Protein AF-A0A8J7TXD2-F1 (afdb_monomer_lite)

pLDDT: mean 81.28, std 15.08, range [42.72, 96.25]

Secondary structure (DSSP, 8-state):
-------HHHHHHHHT-SS-EEEE-TTS-EEEEE------SS----SSS--HHHHHHHHH-TT-----HHHHHHHHHHHHH--

Radius of gyration: 23.5 Å; chains: 1; bounding box: 52×36×55 Å

Structure (mmCIF, N/CA/C/O backbone):
data_AF-A0A8J7TXD2-F1
#
_entry.id   AF-A0A8J7TXD2-F1
#
loop_
_atom_site.group_PDB
_atom_site.id
_atom_site.type_symbol
_atom_site.label_atom_id
_atom_site.label_alt_id
_atom_site.label_comp_id
_atom_site.label_asym_id
_atom_site.label_entity_id
_atom_site.label_seq_id
_atom_site.pdbx_PDB_ins_code
_atom_site.Cartn_x
_atom_site.Cartn_y
_atom_site.Cartn_z
_atom_site.occupancy
_atom_site.B_iso_or_equiv
_atom_site.auth_seq_id
_atom_site.auth_comp_id
_atom_site.auth_asym_id
_atom_site.auth_atom_id
_atom_site.pdbx_PDB_model_num
ATOM 1 N N . MET A 1 1 ? -17.938 4.207 -4.878 1.00 64.94 1 MET A N 1
ATOM 2 C CA . MET A 1 1 ? -18.503 5.130 -3.867 1.00 64.94 1 MET A CA 1
ATOM 3 C C . MET A 1 1 ? -17.468 5.301 -2.772 1.00 64.94 1 MET A C 1
ATOM 5 O O . MET A 1 1 ? -16.814 4.319 -2.449 1.00 64.94 1 MET A O 1
ATOM 9 N N . SER A 1 2 ? -17.292 6.507 -2.242 1.00 83.50 2 SER A N 1
ATOM 10 C CA . SER A 1 2 ? -16.397 6.783 -1.113 1.00 83.50 2 SER A CA 1
ATOM 11 C C . SER A 1 2 ? -17.201 7.309 0.075 1.00 83.50 2 SER A C 1
ATOM 13 O O . SER A 1 2 ? -18.262 7.908 -0.098 1.00 83.50 2 SER A O 1
ATOM 15 N N . PHE A 1 3 ? -16.698 7.064 1.281 1.00 86.69 3 PHE A N 1
ATOM 16 C CA . PHE A 1 3 ? -17.233 7.595 2.531 1.00 86.69 3 PHE A CA 1
ATOM 17 C C . PHE A 1 3 ? -16.105 8.313 3.276 1.00 86.69 3 PHE A C 1
ATOM 19 O O . PHE A 1 3 ? -14.969 7.841 3.275 1.00 86.69 3 PHE A O 1
ATOM 26 N N . THR A 1 4 ? -16.406 9.454 3.897 1.00 91.12 4 THR A N 1
ATOM 27 C CA . THR A 1 4 ? -15.415 10.267 4.615 1.00 91.12 4 THR A CA 1
ATOM 28 C C . THR A 1 4 ? -15.624 10.146 6.116 1.00 91.12 4 THR A C 1
ATOM 30 O O . THR A 1 4 ? -16.691 10.485 6.630 1.00 91.12 4 THR A O 1
ATOM 33 N N . ILE A 1 5 ? -14.580 9.716 6.823 1.00 89.81 5 ILE A N 1
ATOM 34 C CA . ILE A 1 5 ? -14.544 9.697 8.286 1.00 89.81 5 ILE A CA 1
ATOM 35 C C . ILE A 1 5 ? -14.383 11.139 8.778 1.00 89.81 5 ILE A C 1
ATOM 37 O O . ILE A 1 5 ? -13.491 11.850 8.327 1.00 89.81 5 ILE A O 1
ATOM 41 N N . ARG A 1 6 ? -15.270 11.581 9.676 1.00 93.56 6 ARG A N 1
ATOM 42 C CA . ARG A 1 6 ? -15.252 12.938 10.262 1.00 93.56 6 ARG A CA 1
ATOM 43 C C . ARG A 1 6 ? -14.820 12.966 11.724 1.00 93.56 6 ARG A C 1
ATOM 45 O O . ARG A 1 6 ? -14.618 14.041 12.275 1.00 93.56 6 ARG A O 1
ATOM 52 N N . ASP A 1 7 ? -14.730 11.801 12.350 1.00 93.56 7 ASP A N 1
ATOM 53 C CA . ASP A 1 7 ? -14.319 11.683 13.740 1.00 93.56 7 ASP A CA 1
ATOM 54 C C . ASP A 1 7 ? -12.797 11.832 13.859 1.00 93.56 7 ASP A C 1
ATOM 56 O O . ASP A 1 7 ? -12.044 11.090 13.228 1.00 93.56 7 ASP A O 1
ATOM 60 N N . GLN A 1 8 ? -12.348 12.802 14.656 1.00 92.00 8 GLN A N 1
ATOM 61 C CA . GLN A 1 8 ? -10.930 13.153 14.766 1.00 92.00 8 GLN A CA 1
ATOM 62 C C . GLN A 1 8 ? -10.097 12.027 15.392 1.00 92.00 8 GLN A C 1
ATOM 64 O O . GLN A 1 8 ? -8.975 11.769 14.958 1.00 92.00 8 GLN A O 1
ATOM 69 N N . HIS A 1 9 ? -10.650 11.325 16.380 1.00 92.06 9 HIS A N 1
ATOM 70 C CA . HIS A 1 9 ? -9.953 10.230 17.044 1.00 92.06 9 HIS A CA 1
ATOM 71 C C . HIS A 1 9 ? -9.780 9.026 16.108 1.00 92.06 9 HIS A C 1
ATOM 73 O O . HIS A 1 9 ? -8.698 8.436 16.027 1.00 92.06 9 HIS A O 1
ATOM 79 N N . ALA A 1 10 ? -10.820 8.703 15.338 1.00 90.50 10 ALA A N 1
ATOM 80 C CA . ALA A 1 10 ? -10.762 7.700 14.287 1.00 90.50 10 ALA A CA 1
ATOM 81 C C . ALA A 1 10 ? -9.729 8.074 13.215 1.00 90.50 10 ALA A C 1
ATOM 83 O O . ALA A 1 10 ? -8.939 7.221 12.816 1.00 90.50 10 ALA A O 1
ATOM 84 N N . ILE A 1 11 ? -9.678 9.343 12.791 1.00 92.00 11 ILE A N 1
ATOM 85 C CA . ILE A 1 11 ? -8.674 9.826 11.830 1.00 92.00 11 ILE A CA 1
ATOM 86 C C . ILE A 1 11 ? -7.255 9.573 12.354 1.00 92.00 11 ILE A C 1
ATOM 88 O O . ILE A 1 11 ? -6.442 8.996 11.639 1.00 92.00 11 ILE A O 1
ATOM 92 N N . GLU A 1 12 ? -6.951 9.951 13.596 1.00 91.06 12 GLU A N 1
ATOM 93 C CA . GLU A 1 12 ? -5.615 9.753 14.175 1.00 91.06 12 GLU A CA 1
ATOM 94 C C . GLU A 1 12 ? -5.242 8.278 14.340 1.00 91.06 12 GLU A C 1
ATOM 96 O O . GLU A 1 12 ? -4.081 7.910 14.144 1.00 91.06 12 GLU A O 1
ATOM 101 N N . THR A 1 13 ? -6.220 7.439 14.679 1.00 90.81 13 THR A N 1
ATOM 102 C CA . THR A 1 13 ? -6.031 5.992 14.827 1.00 90.81 13 THR A CA 1
ATOM 103 C C . THR A 1 13 ? -5.690 5.356 13.483 1.00 90.81 13 THR A C 1
ATOM 105 O O . THR A 1 13 ? -4.688 4.654 13.368 1.00 90.81 13 THR A O 1
ATOM 108 N N . PHE A 1 14 ? -6.471 5.656 12.442 1.00 90.62 14 PHE A N 1
ATOM 109 C CA . PHE A 1 14 ? -6.232 5.124 11.102 1.00 90.62 14 PHE A CA 1
ATOM 110 C C . PHE A 1 14 ? -4.975 5.710 10.448 1.00 90.62 14 PHE A C 1
ATOM 112 O O . PHE A 1 14 ? -4.275 4.992 9.742 1.00 90.62 14 PHE A O 1
ATOM 119 N N . ALA A 1 15 ? -4.633 6.974 10.717 1.00 88.50 15 ALA A N 1
ATOM 120 C CA . ALA A 1 15 ? -3.423 7.604 10.184 1.00 88.50 15 ALA A CA 1
ATOM 121 C C . ALA A 1 15 ? -2.118 7.007 10.745 1.00 88.50 15 ALA A C 1
ATOM 123 O O . ALA A 1 15 ? -1.079 7.098 10.096 1.00 88.50 15 ALA A O 1
ATOM 124 N N . LYS A 1 16 ? -2.155 6.414 11.945 1.00 88.50 16 LYS A N 1
ATOM 125 C CA . LYS A 1 16 ? -0.997 5.770 12.595 1.00 88.50 16 LYS A CA 1
ATOM 126 C C . LYS A 1 16 ? -0.964 4.251 12.410 1.00 88.50 16 LYS A C 1
ATOM 128 O O . LYS A 1 16 ? -0.025 3.609 12.881 1.00 88.50 16 LYS A O 1
ATOM 133 N N . ALA A 1 17 ? -1.981 3.677 11.773 1.00 87.94 17 ALA A N 1
ATOM 134 C CA . ALA A 1 17 ? -2.081 2.243 11.563 1.00 87.94 17 ALA A CA 1
ATOM 135 C C . ALA A 1 17 ? -0.954 1.753 10.642 1.00 87.94 17 ALA A C 1
ATOM 137 O O . ALA A 1 17 ? -0.806 2.245 9.526 1.00 87.94 17 ALA A O 1
ATOM 138 N N . GLN A 1 18 ? -0.175 0.781 11.117 1.00 85.75 18 GLN A N 1
ATOM 139 C CA . GLN A 1 18 ? 0.835 0.071 10.315 1.00 85.75 18 GLN A CA 1
ATOM 140 C C . GLN A 1 18 ? 0.346 -1.312 9.874 1.00 85.75 18 GLN A C 1
ATOM 142 O O . GLN A 1 18 ? 0.869 -1.885 8.928 1.00 85.75 18 GLN A O 1
ATOM 147 N N . GLU A 1 19 ? -0.683 -1.831 10.540 1.00 85.19 19 GLU A N 1
ATOM 148 C CA . GLU A 1 19 ? -1.285 -3.127 10.256 1.00 85.19 19 GLU A CA 1
ATOM 149 C C . GLU A 1 19 ? -2.785 -2.964 9.980 1.00 85.19 19 GLU A C 1
ATOM 151 O O . GLU A 1 19 ? -3.381 -1.953 10.373 1.00 85.19 19 GLU A O 1
ATOM 156 N N . PRO A 1 20 ? -3.419 -3.941 9.311 1.00 90.81 20 PRO A N 1
ATOM 157 C CA . PRO A 1 20 ? -4.857 -3.929 9.096 1.00 90.81 20 PRO A CA 1
ATOM 158 C C . PRO A 1 20 ? -5.659 -3.873 10.407 1.00 90.81 20 PRO A C 1
ATOM 160 O O . PRO A 1 20 ? -5.433 -4.664 11.321 1.00 90.81 20 PRO A O 1
ATOM 163 N N . ILE A 1 21 ? -6.654 -2.984 10.473 1.00 92.25 21 ILE A N 1
ATOM 164 C CA . ILE A 1 21 ? -7.513 -2.785 11.652 1.00 92.25 21 ILE A CA 1
ATOM 165 C C . ILE A 1 21 ? -8.940 -3.240 11.340 1.00 92.25 21 ILE A C 1
ATOM 167 O O . ILE A 1 21 ? -9.542 -2.815 10.354 1.00 92.25 21 ILE A O 1
ATOM 171 N N . GLU A 1 22 ? -9.512 -4.080 12.202 1.00 94.19 22 GLU A N 1
ATOM 172 C CA . GLU A 1 22 ? -10.922 -4.471 12.123 1.00 94.19 22 GLU A CA 1
ATOM 173 C C . GLU A 1 22 ? -11.837 -3.301 12.523 1.00 94.19 22 GLU A C 1
ATOM 175 O O . GLU A 1 22 ? -11.707 -2.728 13.605 1.00 94.19 22 GLU A O 1
ATOM 180 N N . VAL A 1 23 ? -12.787 -2.948 11.655 1.00 93.94 23 VAL A N 1
ATOM 181 C CA . VAL A 1 23 ? -13.745 -1.860 11.881 1.00 93.94 23 VAL A CA 1
ATOM 182 C C . VAL A 1 23 ? -15.053 -2.453 12.389 1.00 93.94 23 VAL A C 1
ATOM 184 O O . VAL A 1 23 ? -15.722 -3.205 11.676 1.00 93.94 23 VAL A O 1
ATOM 187 N N . LYS A 1 24 ? -15.438 -2.093 13.615 1.00 95.62 24 LYS A N 1
ATOM 188 C CA . LYS A 1 24 ? -16.673 -2.555 14.264 1.00 95.62 24 LYS A CA 1
ATOM 189 C C . LYS A 1 24 ? -17.662 -1.421 14.469 1.00 95.62 24 LYS A C 1
ATOM 191 O O . LYS A 1 24 ? -17.280 -0.285 14.737 1.00 95.62 24 LYS A O 1
ATOM 196 N N . ALA A 1 25 ? -18.940 -1.756 14.384 1.00 93.19 25 ALA A N 1
ATOM 197 C CA . ALA A 1 25 ? -20.009 -0.920 14.892 1.00 93.19 25 ALA A CA 1
ATOM 198 C C . ALA A 1 25 ? -20.056 -0.981 16.436 1.00 93.19 25 ALA A C 1
ATOM 200 O O . ALA A 1 25 ? -19.542 -1.931 17.033 1.00 93.19 25 ALA A O 1
ATOM 201 N N . PRO A 1 26 ? -20.693 0.003 17.102 1.00 93.25 26 PRO A N 1
ATOM 202 C CA . PRO A 1 26 ? -20.825 0.014 18.563 1.00 93.25 26 PRO A CA 1
ATOM 203 C C . PRO A 1 26 ? -21.570 -1.200 19.140 1.00 93.25 26 PRO A C 1
ATOM 205 O O . PRO A 1 26 ? -21.377 -1.542 20.301 1.00 93.25 26 PRO A O 1
ATOM 208 N N . ASP A 1 27 ? -22.401 -1.861 18.329 1.00 95.31 27 ASP A N 1
ATOM 209 C CA . ASP A 1 27 ? -23.103 -3.109 18.662 1.00 95.31 27 ASP A CA 1
ATOM 210 C C . ASP A 1 27 ? -22.194 -4.358 18.594 1.00 95.31 27 ASP A C 1
ATOM 212 O O . ASP A 1 27 ? -22.652 -5.474 18.831 1.00 95.31 27 ASP A O 1
ATOM 216 N N . GLY A 1 28 ? -20.909 -4.184 18.266 1.00 93.56 28 GLY A N 1
ATOM 217 C CA . GLY A 1 28 ? -19.917 -5.249 18.132 1.00 93.56 28 GLY A CA 1
ATOM 218 C C . GLY A 1 28 ? -19.874 -5.909 16.752 1.00 93.56 28 GLY A C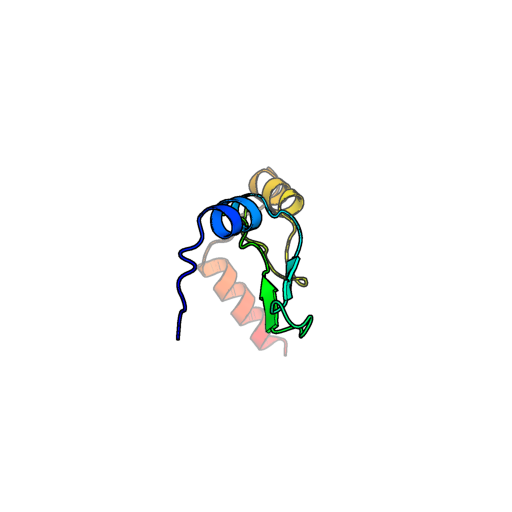 1
ATOM 219 O O . GLY A 1 28 ? -18.994 -6.737 16.506 1.00 93.56 28 GLY A O 1
ATOM 220 N N . ARG A 1 29 ? -20.771 -5.550 15.826 1.00 96.25 29 ARG A N 1
ATOM 221 C CA . ARG A 1 29 ? -20.794 -6.116 14.472 1.00 96.25 29 ARG A CA 1
ATOM 222 C C . ARG A 1 29 ? -19.603 -5.627 13.650 1.00 96.25 29 ARG A C 1
ATOM 224 O O . ARG A 1 29 ? -19.328 -4.431 13.593 1.00 96.25 29 ARG A O 1
ATOM 231 N N . VAL A 1 30 ? -18.937 -6.543 12.951 1.00 95.81 30 VAL A N 1
ATOM 232 C CA . VAL A 1 30 ? -17.845 -6.212 12.025 1.00 95.81 30 VAL A CA 1
ATOM 233 C C . VAL A 1 30 ? -18.420 -5.571 10.762 1.00 95.81 30 VAL A C 1
ATOM 235 O O . VAL A 1 30 ? -19.270 -6.152 10.090 1.00 95.81 30 VAL A O 1
ATOM 238 N N . LEU A 1 31 ? -17.964 -4.358 10.459 1.00 93.62 31 LEU A N 1
ATOM 239 C CA . LEU A 1 31 ? -18.317 -3.609 9.251 1.00 93.62 31 LEU A CA 1
ATOM 240 C C . LEU A 1 31 ? -17.312 -3.852 8.119 1.00 93.62 31 LEU A C 1
ATOM 242 O O . LEU A 1 31 ? -17.660 -3.701 6.951 1.00 93.62 31 LEU A O 1
ATOM 246 N N . GLY A 1 32 ? -16.077 -4.222 8.463 1.00 93.81 32 GLY A N 1
ATOM 247 C CA . GLY A 1 32 ? -15.024 -4.541 7.508 1.00 93.81 32 GLY A CA 1
ATOM 248 C C . GLY A 1 32 ? -13.634 -4.376 8.109 1.00 93.81 32 GLY A C 1
ATOM 249 O O . GLY A 1 32 ? -13.460 -4.405 9.327 1.00 93.81 32 GLY A O 1
ATOM 250 N N . GLN A 1 33 ? -12.649 -4.174 7.241 1.00 92.81 33 GLN A N 1
ATOM 251 C CA . GLN A 1 33 ? -11.254 -3.985 7.616 1.00 92.81 33 GLN A CA 1
ATOM 252 C C . GLN A 1 33 ? -10.707 -2.722 6.952 1.00 92.81 33 GLN A C 1
ATOM 254 O O . GLN A 1 33 ? -10.902 -2.501 5.757 1.00 92.81 33 GLN A O 1
ATOM 259 N N . PHE A 1 34 ? -10.025 -1.894 7.735 1.00 90.94 34 PHE A N 1
ATOM 260 C CA . PHE A 1 34 ? -9.206 -0.807 7.228 1.00 90.94 34 PHE A CA 1
ATOM 261 C C . PHE A 1 34 ? -7.803 -1.346 6.966 1.00 90.94 34 PHE A C 1
ATOM 263 O O . PHE A 1 34 ? -7.132 -1.804 7.890 1.00 90.94 34 PHE A O 1
ATOM 270 N N . VAL A 1 35 ? -7.365 -1.289 5.711 1.00 89.88 35 VAL A N 1
ATOM 271 C CA . VAL A 1 35 ? -5.984 -1.589 5.329 1.00 89.88 35 VAL A CA 1
ATOM 272 C C . VAL A 1 35 ? -5.298 -0.247 5.079 1.00 89.88 35 VAL A C 1
ATOM 274 O O . VAL A 1 35 ? -5.701 0.449 4.140 1.00 89.88 35 VAL A O 1
ATOM 277 N N . PRO A 1 36 ? -4.329 0.163 5.920 1.00 86.62 36 PRO A N 1
ATOM 278 C CA . PRO A 1 36 ? -3.607 1.404 5.695 1.00 86.62 36 PRO A CA 1
ATOM 279 C C . PRO A 1 36 ? -2.916 1.333 4.337 1.00 86.62 36 PRO A C 1
ATOM 281 O O . PRO A 1 36 ? -2.153 0.413 4.052 1.00 86.62 36 PRO A O 1
ATOM 284 N N . VAL A 1 37 ? -3.205 2.311 3.482 1.00 76.94 37 VAL A N 1
ATOM 285 C CA . VAL A 1 37 ? -2.433 2.501 2.259 1.00 76.94 37 VAL A CA 1
ATOM 286 C C . VAL A 1 37 ? -1.128 3.132 2.713 1.00 76.94 37 VAL A C 1
ATOM 288 O O . VAL A 1 37 ? -1.130 4.288 3.139 1.00 76.94 37 VAL A O 1
ATOM 291 N N . GLU A 1 38 ? -0.035 2.370 2.701 1.00 67.81 38 GLU A N 1
ATOM 292 C CA . GLU A 1 38 ? 1.275 2.935 3.003 1.00 67.81 38 GLU A CA 1
ATOM 293 C C . GLU A 1 38 ? 1.486 4.179 2.123 1.00 67.81 38 GLU A C 1
ATOM 295 O O . GLU A 1 38 ? 1.269 4.110 0.906 1.00 67.81 38 GLU A O 1
ATOM 300 N N . PRO A 1 39 ? 1.872 5.335 2.696 1.00 54.84 39 PRO A N 1
ATOM 301 C CA . PRO A 1 39 ? 2.206 6.515 1.917 1.00 54.84 39 PRO A CA 1
ATOM 302 C C . PRO A 1 39 ? 3.497 6.227 1.146 1.00 54.84 39 PRO A C 1
ATOM 304 O O . PRO A 1 39 ? 4.591 6.512 1.620 1.00 54.84 39 PRO A O 1
ATOM 307 N N . SER A 1 40 ? 3.350 5.585 -0.014 1.00 50.62 40 SER A N 1
ATOM 308 C CA . SER A 1 40 ? 4.360 5.360 -1.046 1.00 50.62 40 SER A CA 1
ATOM 309 C C . SER A 1 40 ? 5.787 5.220 -0.504 1.00 50.62 40 SER A C 1
ATOM 311 O O . SER A 1 40 ? 6.654 6.045 -0.801 1.00 50.62 40 SER A O 1
ATOM 313 N N . LYS A 1 41 ? 6.067 4.170 0.269 1.00 46.94 41 LYS A N 1
ATOM 314 C CA . LYS A 1 41 ? 7.433 3.654 0.346 1.00 46.94 41 LYS A CA 1
ATOM 315 C C . LYS A 1 41 ? 7.513 2.432 -0.546 1.00 46.94 41 LYS A C 1
ATOM 317 O O . LYS A 1 41 ? 7.420 1.305 -0.099 1.00 46.94 41 LYS A O 1
ATOM 322 N N . LYS A 1 42 ? 7.759 2.759 -1.815 1.00 47.00 42 LYS A N 1
ATOM 323 C CA . LYS A 1 42 ? 8.110 1.861 -2.911 1.00 47.00 42 LYS A CA 1
ATOM 324 C C . LYS A 1 42 ? 6.931 1.046 -3.435 1.00 47.00 42 LYS A C 1
ATOM 326 O O . LYS A 1 42 ? 6.058 0.587 -2.712 1.00 47.00 42 LYS A O 1
ATOM 331 N N . MET A 1 43 ? 6.873 0.975 -4.757 1.00 42.72 43 MET A N 1
ATOM 332 C CA . MET A 1 43 ? 5.933 0.131 -5.472 1.00 42.72 43 MET A CA 1
ATOM 333 C C . MET A 1 43 ? 6.090 -1.300 -4.959 1.00 42.72 43 MET A C 1
ATOM 335 O O . MET A 1 43 ? 7.133 -1.910 -5.166 1.00 42.72 43 MET A O 1
ATOM 339 N N . THR A 1 44 ? 5.061 -1.846 -4.324 1.00 49.50 44 THR A N 1
ATOM 340 C CA . THR A 1 44 ? 4.953 -3.286 -4.106 1.00 49.50 44 THR A CA 1
ATOM 341 C C . THR A 1 44 ? 4.692 -3.913 -5.477 1.00 49.50 44 THR A C 1
ATOM 343 O O . THR A 1 44 ? 3.553 -4.027 -5.925 1.00 49.50 44 THR A O 1
ATOM 346 N N . TYR A 1 45 ? 5.756 -4.221 -6.220 1.00 46.50 45 TYR A N 1
ATOM 347 C CA . TYR A 1 45 ? 5.643 -5.122 -7.365 1.00 46.50 45 TYR A CA 1
ATOM 348 C C . TYR A 1 45 ? 5.352 -6.551 -6.853 1.00 46.50 45 TYR A C 1
ATOM 350 O O . TYR A 1 45 ? 5.646 -6.861 -5.699 1.00 46.50 45 TYR A O 1
ATOM 358 N N . PRO A 1 46 ? 4.687 -7.391 -7.666 1.00 46.47 46 PRO A N 1
ATOM 359 C CA . PRO A 1 46 ? 3.809 -8.476 -7.218 1.00 46.47 46 PRO A CA 1
ATOM 360 C C . PRO A 1 46 ? 4.570 -9.652 -6.591 1.00 46.47 46 PRO A C 1
ATOM 362 O O . PRO A 1 46 ? 5.772 -9.785 -6.795 1.00 46.47 46 PRO A O 1
ATOM 365 N N . GLU A 1 47 ? 3.845 -10.594 -5.968 1.00 52.25 47 GLU A N 1
ATOM 366 C CA . GLU A 1 47 ? 4.357 -11.919 -5.537 1.00 52.25 47 GLU A CA 1
ATOM 367 C C . GLU A 1 47 ? 5.093 -12.701 -6.656 1.00 52.25 47 GLU A C 1
ATOM 369 O O . GLU A 1 47 ? 5.819 -13.658 -6.395 1.00 52.25 47 GLU A O 1
ATOM 374 N N . LEU A 1 48 ? 4.951 -12.254 -7.909 1.00 51.44 48 LEU A N 1
ATOM 375 C CA . LEU A 1 48 ? 5.805 -12.562 -9.053 1.00 51.44 48 LEU A CA 1
ATOM 376 C C . LEU A 1 48 ? 6.438 -11.260 -9.574 1.00 51.44 48 LEU A C 1
ATOM 378 O O . LEU A 1 48 ? 5.850 -10.544 -10.387 1.00 51.44 48 LEU A O 1
ATOM 382 N N . GLY A 1 49 ? 7.640 -10.952 -9.092 1.00 57.56 49 GLY A N 1
ATOM 383 C CA . GLY A 1 49 ? 8.360 -9.719 -9.396 1.00 57.56 49 GLY A CA 1
ATOM 384 C C . GLY A 1 49 ? 9.762 -9.699 -8.787 1.00 57.56 49 GLY A C 1
ATOM 385 O O . GLY A 1 49 ? 10.145 -10.593 -8.036 1.00 57.56 49 GLY A O 1
ATOM 386 N N . MET A 1 50 ? 10.551 -8.692 -9.159 1.00 61.56 50 MET A N 1
ATOM 387 C CA . MET A 1 50 ? 11.887 -8.456 -8.608 1.00 61.56 50 MET A CA 1
ATOM 388 C C . MET A 1 50 ? 11.771 -7.694 -7.291 1.00 61.56 50 MET A C 1
ATOM 390 O O . MET A 1 50 ? 11.036 -6.709 -7.248 1.00 61.56 50 MET A O 1
ATOM 394 N N . THR A 1 51 ? 12.490 -8.112 -6.246 1.00 73.81 51 THR A N 1
ATOM 395 C CA . THR A 1 51 ? 12.568 -7.312 -5.014 1.00 73.81 51 THR A CA 1
ATOM 396 C C . THR A 1 51 ? 13.343 -6.021 -5.268 1.00 73.81 51 THR A C 1
ATOM 398 O O . THR A 1 51 ? 14.121 -5.928 -6.224 1.00 73.81 51 THR A O 1
ATOM 401 N N . ASP A 1 52 ? 13.157 -5.030 -4.398 1.00 74.38 52 ASP A N 1
ATOM 402 C CA . ASP A 1 52 ? 13.863 -3.752 -4.496 1.00 74.38 52 ASP A CA 1
ATOM 403 C C . ASP A 1 52 ? 15.387 -3.925 -4.453 1.00 74.38 52 ASP A C 1
ATOM 405 O O . ASP A 1 52 ? 16.095 -3.247 -5.197 1.00 74.38 52 ASP A O 1
ATOM 409 N N . GLU A 1 53 ? 15.905 -4.854 -3.638 1.00 75.50 53 GLU A N 1
ATOM 410 C CA . GLU A 1 53 ? 17.349 -5.110 -3.564 1.00 75.50 53 GLU A CA 1
ATOM 411 C C . GLU A 1 53 ? 17.897 -5.705 -4.866 1.00 75.50 53 GLU A C 1
ATOM 413 O O . GLU A 1 53 ? 18.999 -5.365 -5.299 1.00 75.50 53 GLU A O 1
ATOM 418 N N . GLU A 1 54 ? 17.143 -6.596 -5.512 1.00 77.31 54 GLU A N 1
ATOM 419 C CA . GLU A 1 54 ? 17.552 -7.201 -6.780 1.00 77.31 54 GLU A CA 1
ATOM 420 C C . GLU A 1 54 ? 17.441 -6.193 -7.936 1.00 77.31 54 GLU A C 1
ATOM 422 O O . GLU A 1 54 ? 18.287 -6.186 -8.834 1.00 77.31 54 GLU A O 1
ATOM 427 N N . LEU A 1 55 ? 16.463 -5.282 -7.889 1.00 79.62 55 LEU A N 1
ATOM 428 C CA . LEU A 1 55 ? 16.362 -4.173 -8.836 1.00 79.62 55 LEU A CA 1
ATOM 429 C C . LEU A 1 55 ? 17.560 -3.221 -8.701 1.00 79.62 55 LEU A C 1
ATOM 431 O O . LEU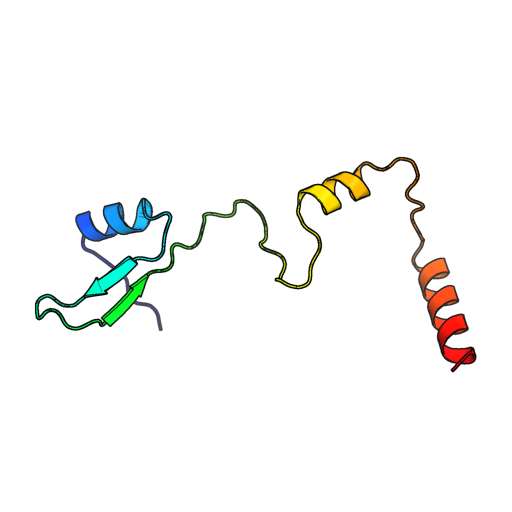 A 1 55 ? 18.180 -2.863 -9.704 1.00 79.62 55 LEU A O 1
ATOM 435 N N . GLU A 1 56 ? 17.918 -2.848 -7.471 1.00 80.94 56 GLU A N 1
ATOM 4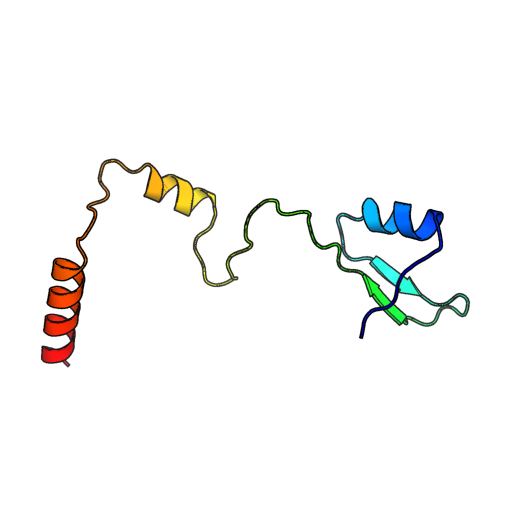36 C CA . GLU A 1 56 ? 19.070 -1.989 -7.185 1.00 80.94 56 GLU A CA 1
ATOM 437 C C . GLU A 1 56 ? 20.389 -2.661 -7.584 1.00 80.94 56 GLU A C 1
ATOM 439 O O . GLU A 1 56 ? 21.255 -2.018 -8.185 1.00 80.94 56 GLU A O 1
ATOM 444 N N . ARG A 1 57 ? 20.522 -3.972 -7.345 1.00 80.19 57 ARG A N 1
ATOM 445 C CA . ARG A 1 57 ? 21.667 -4.759 -7.815 1.00 80.19 57 ARG A CA 1
ATOM 446 C C . ARG A 1 57 ? 21.788 -4.708 -9.336 1.00 80.19 57 ARG A C 1
ATOM 448 O O . ARG A 1 57 ? 22.874 -4.441 -9.834 1.00 80.19 57 ARG A O 1
ATOM 455 N N . ARG A 1 58 ? 20.701 -4.931 -10.081 1.00 78.69 58 ARG A N 1
ATOM 456 C CA . ARG A 1 58 ? 20.736 -4.916 -11.556 1.00 78.69 58 ARG A CA 1
ATOM 457 C C . ARG A 1 58 ? 20.980 -3.535 -12.142 1.00 78.69 58 ARG A C 1
ATOM 459 O O . ARG A 1 58 ? 21.648 -3.432 -13.164 1.00 78.69 58 ARG A O 1
ATOM 466 N N . ALA A 1 59 ? 20.450 -2.488 -11.517 1.00 79.88 59 ALA A N 1
ATOM 467 C CA . ALA A 1 59 ? 20.667 -1.118 -11.966 1.00 79.88 59 ALA A CA 1
ATOM 468 C C . ALA A 1 59 ? 22.138 -0.687 -11.834 1.00 79.88 59 ALA A C 1
ATOM 470 O O . ALA A 1 59 ? 22.616 0.101 -12.647 1.00 79.88 59 ALA A O 1
ATOM 471 N N . ASN A 1 60 ? 22.847 -1.214 -10.831 1.00 82.50 60 ASN A N 1
ATOM 472 C CA . ASN A 1 60 ? 24.231 -0.849 -10.526 1.00 82.50 60 ASN A CA 1
ATOM 473 C C . ASN A 1 60 ? 25.268 -1.901 -10.953 1.00 82.50 60 ASN A C 1
ATOM 475 O O . ASN A 1 60 ? 26.457 -1.701 -10.709 1.00 82.50 60 ASN A O 1
ATOM 479 N N . ASP A 1 61 ? 24.857 -3.018 -11.557 1.00 81.75 61 ASP A N 1
ATOM 480 C CA . ASP A 1 61 ? 25.788 -4.060 -11.987 1.00 81.75 61 ASP A CA 1
ATOM 481 C C . ASP A 1 61 ? 26.569 -3.589 -13.231 1.00 81.75 61 ASP A C 1
ATOM 483 O O . ASP A 1 61 ? 25.985 -3.421 -14.308 1.00 81.75 61 ASP A O 1
ATOM 487 N N . PRO A 1 62 ? 27.898 -3.393 -13.118 1.00 77.50 62 PRO A N 1
ATOM 488 C CA . PRO A 1 62 ? 28.722 -2.913 -14.223 1.00 77.50 62 PRO A CA 1
ATOM 489 C C . PRO A 1 62 ? 28.856 -3.934 -15.363 1.00 77.50 62 PRO A C 1
ATOM 491 O O . PRO A 1 62 ? 29.340 -3.583 -16.437 1.00 77.50 62 PRO A O 1
ATOM 494 N N . ASN A 1 63 ? 28.441 -5.187 -15.152 1.00 81.69 63 ASN A 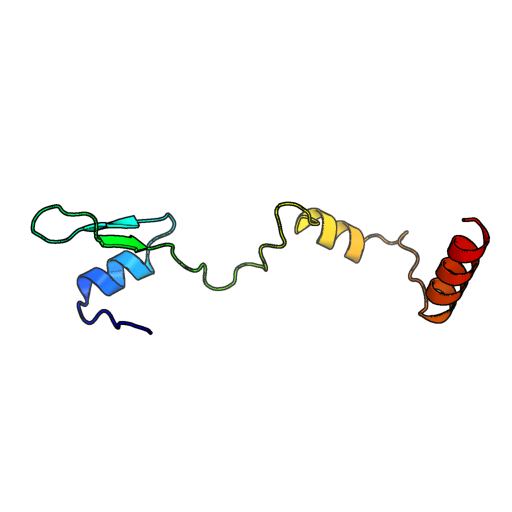N 1
ATOM 495 C CA . ASN A 1 63 ? 28.462 -6.247 -16.158 1.00 81.69 63 ASN A CA 1
ATOM 496 C C . ASN A 1 63 ? 27.131 -6.386 -16.908 1.00 81.69 63 ASN A C 1
ATOM 498 O O . ASN A 1 63 ? 27.020 -7.225 -17.809 1.00 81.69 63 ASN A O 1
ATOM 502 N N . VAL A 1 64 ? 26.111 -5.590 -16.567 1.00 81.38 64 VAL A N 1
ATOM 503 C CA . VAL A 1 64 ? 24.832 -5.626 -17.277 1.00 81.38 64 VAL A CA 1
ATOM 504 C C . VAL A 1 64 ? 24.996 -4.988 -18.649 1.00 81.38 64 VAL A C 1
ATOM 506 O O . VAL A 1 64 ? 25.193 -3.783 -18.809 1.00 81.38 64 VAL A O 1
ATOM 509 N N . ARG A 1 65 ? 24.875 -5.827 -19.679 1.00 82.62 65 ARG A N 1
ATOM 510 C CA . ARG A 1 65 ? 24.756 -5.365 -21.057 1.00 82.62 65 ARG A CA 1
ATOM 511 C C . ARG A 1 65 ? 23.358 -4.796 -21.280 1.00 82.62 65 ARG A C 1
ATOM 513 O O . ARG A 1 65 ? 22.366 -5.520 -21.193 1.00 82.62 65 ARG A O 1
ATOM 520 N N . TRP A 1 66 ? 23.301 -3.521 -21.640 1.00 82.81 66 TRP A N 1
ATOM 521 C CA . TRP A 1 66 ? 22.095 -2.897 -22.170 1.00 82.81 66 TRP A CA 1
ATOM 522 C C . TRP A 1 66 ? 21.875 -3.333 -23.617 1.00 82.81 66 TRP A C 1
ATOM 524 O O . TRP A 1 66 ? 22.821 -3.404 -24.401 1.00 82.81 66 TRP A O 1
ATOM 534 N N . TYR A 1 67 ? 20.622 -3.626 -23.956 1.00 87.81 67 TYR A N 1
ATOM 535 C CA . TYR A 1 67 ? 20.216 -3.967 -25.315 1.00 87.81 67 TYR A CA 1
ATOM 536 C C . TYR A 1 67 ? 19.422 -2.817 -25.915 1.00 87.81 67 TYR A C 1
ATOM 538 O O . TYR A 1 67 ? 18.567 -2.216 -25.261 1.00 87.81 67 TYR A O 1
ATOM 546 N N . THR A 1 68 ? 19.691 -2.533 -27.179 1.00 91.94 68 THR A N 1
ATOM 547 C CA . THR A 1 68 ? 18.898 -1.615 -27.991 1.00 91.94 68 THR A CA 1
ATOM 548 C C . THR A 1 68 ? 17.576 -2.260 -28.405 1.00 91.94 68 THR A C 1
ATOM 550 O O . THR A 1 68 ? 17.422 -3.485 -28.407 1.00 91.94 68 THR A O 1
ATOM 553 N N . ALA A 1 69 ? 16.606 -1.431 -28.797 1.00 90.06 69 ALA A N 1
ATOM 554 C CA . ALA A 1 69 ? 15.322 -1.917 -29.298 1.00 90.06 69 ALA A CA 1
ATOM 555 C C . ALA A 1 69 ? 15.492 -2.855 -30.510 1.00 90.06 69 ALA A C 1
ATOM 557 O O . ALA A 1 69 ? 14.813 -3.879 -30.597 1.00 90.06 69 ALA A O 1
ATOM 558 N N . ASP A 1 70 ? 16.431 -2.551 -31.408 1.00 93.25 70 ASP A N 1
ATOM 559 C CA . ASP A 1 70 ? 16.684 -3.350 -32.608 1.00 93.25 70 ASP A CA 1
ATOM 560 C C . ASP A 1 70 ? 17.243 -4.740 -32.279 1.00 93.25 70 ASP A C 1
ATOM 562 O O . ASP A 1 70 ? 16.748 -5.734 -32.816 1.00 93.25 70 ASP A O 1
ATOM 566 N N . GLU A 1 71 ? 18.194 -4.834 -31.342 1.00 92.44 71 GLU A N 1
ATOM 567 C CA . GLU A 1 71 ? 18.741 -6.113 -30.860 1.00 92.44 71 GLU A CA 1
ATOM 568 C C . GLU A 1 71 ? 17.649 -6.991 -30.228 1.00 92.44 71 GLU A C 1
ATOM 570 O O . GLU A 1 71 ? 17.578 -8.200 -30.475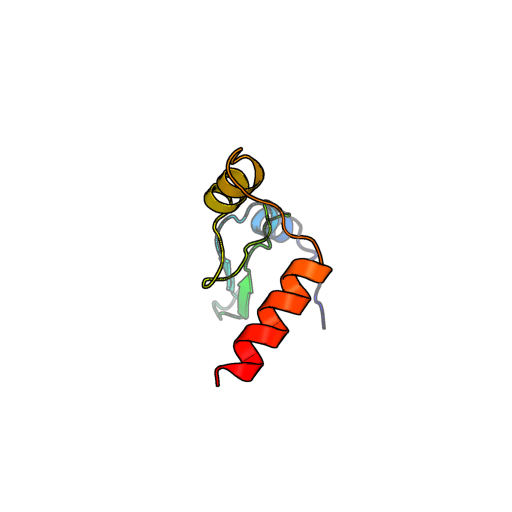 1.00 92.44 71 GLU A O 1
ATOM 575 N N . VAL A 1 72 ? 16.748 -6.385 -29.445 1.00 92.62 72 VAL A N 1
ATOM 576 C CA . VAL A 1 72 ? 15.605 -7.095 -28.850 1.00 92.62 72 VAL A CA 1
ATOM 577 C C . VAL A 1 72 ? 14.666 -7.611 -29.943 1.00 92.62 72 VAL A C 1
ATOM 579 O O . VAL A 1 72 ? 14.276 -8.782 -29.934 1.00 92.62 72 VAL A O 1
ATOM 582 N N . MET A 1 73 ? 14.332 -6.773 -30.925 1.00 95.00 73 MET A N 1
ATOM 583 C CA . MET A 1 73 ? 13.435 -7.143 -32.021 1.00 95.00 73 MET A CA 1
ATOM 584 C C . MET A 1 73 ? 14.035 -8.206 -32.945 1.00 95.00 73 MET A C 1
ATOM 586 O O . MET A 1 73 ? 13.318 -9.064 -33.467 1.00 95.00 73 MET A O 1
ATOM 590 N N . GLU A 1 74 ? 15.345 -8.185 -33.169 1.00 94.44 74 GLU A N 1
ATOM 591 C CA . GLU A 1 74 ? 16.051 -9.252 -33.871 1.00 94.44 74 GLU A CA 1
ATOM 592 C C . GLU A 1 74 ? 15.983 -10.574 -33.096 1.00 94.44 74 GLU A C 1
ATOM 594 O O . GLU A 1 74 ? 15.606 -11.606 -33.662 1.00 94.44 74 GLU A O 1
ATOM 599 N N . ARG A 1 75 ? 16.243 -10.548 -31.783 1.00 91.06 75 ARG A N 1
ATOM 600 C CA . ARG A 1 75 ? 16.165 -11.743 -30.933 1.00 91.06 75 ARG A CA 1
ATOM 601 C C . ARG A 1 75 ? 14.770 -12.368 -30.939 1.00 91.06 75 ARG A C 1
ATOM 603 O O . ARG A 1 75 ? 14.658 -13.585 -31.095 1.00 91.06 75 ARG A O 1
ATOM 610 N N . LEU A 1 76 ? 13.718 -11.558 -30.826 1.00 93.75 76 LEU A N 1
ATOM 611 C CA . LEU A 1 76 ? 12.328 -12.026 -30.874 1.00 93.75 76 LEU A CA 1
ATOM 612 C C . LEU A 1 76 ? 11.977 -12.663 -32.224 1.00 93.75 76 LEU A C 1
ATOM 614 O O . LEU A 1 76 ? 11.328 -13.710 -32.271 1.00 93.75 76 LEU A O 1
ATOM 618 N N . ARG A 1 77 ? 12.443 -12.072 -33.331 1.00 92.19 77 ARG A N 1
ATOM 619 C CA . ARG A 1 77 ? 12.258 -12.640 -34.675 1.00 92.19 77 ARG A CA 1
ATOM 620 C C . ARG A 1 77 ? 12.953 -13.989 -34.829 1.00 92.19 77 ARG A C 1
ATOM 622 O O . ARG A 1 77 ? 12.379 -14.882 -35.446 1.00 92.19 77 ARG A O 1
ATOM 629 N N . ASN A 1 78 ? 14.147 -14.146 -34.264 1.00 88.56 78 ASN A N 1
ATOM 630 C CA . ASN A 1 78 ? 14.880 -15.410 -34.300 1.00 88.56 78 ASN A CA 1
ATOM 631 C C . ASN A 1 78 ? 14.179 -16.500 -33.480 1.00 88.56 78 ASN A C 1
ATOM 633 O O . ASN A 1 78 ? 14.010 -17.604 -33.985 1.00 88.56 78 ASN A O 1
ATOM 637 N N . LEU A 1 79 ? 13.685 -16.178 -32.280 1.00 89.94 79 LEU A N 1
ATOM 638 C CA . LEU A 1 79 ? 12.944 -17.127 -31.437 1.00 89.94 79 LEU A CA 1
ATOM 639 C C . LEU A 1 79 ? 11.663 -17.638 -32.108 1.00 89.94 79 LEU A C 1
ATOM 641 O O . LEU A 1 79 ? 11.368 -18.829 -32.053 1.00 89.94 79 LEU A O 1
ATOM 645 N N . ARG A 1 80 ? 10.933 -16.757 -32.799 1.00 82.06 80 ARG A N 1
ATOM 646 C CA . ARG A 1 80 ? 9.700 -17.115 -33.513 1.00 82.06 80 ARG A CA 1
ATOM 647 C C . ARG A 1 80 ? 9.929 -18.047 -34.711 1.00 82.06 80 ARG A C 1
ATOM 649 O O . ARG A 1 80 ? 8.997 -18.720 -35.123 1.00 82.06 80 ARG A O 1
ATOM 656 N N . LYS A 1 81 ? 11.135 -18.070 -35.287 1.00 75.94 81 LYS A N 1
ATOM 657 C CA . LYS A 1 81 ? 11.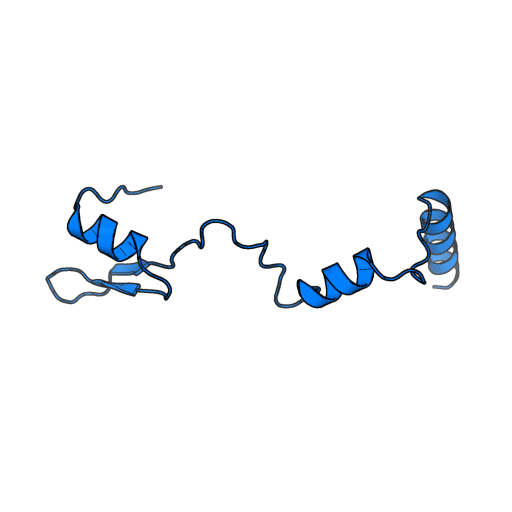499 -18.959 -36.408 1.00 75.94 81 LYS A CA 1
ATOM 658 C C . LYS A 1 81 ? 11.950 -20.352 -35.955 1.00 75.94 81 LYS A C 1
ATOM 660 O O . LYS A 1 81 ? 12.077 -21.238 -36.791 1.00 75.94 81 LYS A O 1
ATOM 665 N N . SER A 1 82 ? 12.244 -20.514 -34.667 1.00 59.78 82 SER A N 1
ATOM 666 C CA . SER A 1 82 ? 12.704 -21.764 -34.048 1.00 59.78 82 SER A CA 1
ATOM 667 C C . SER A 1 82 ? 11.601 -22.541 -33.312 1.00 59.78 82 SER A C 1
ATOM 669 O O . SER A 1 82 ? 11.903 -23.551 -32.682 1.00 59.78 82 SER A O 1
ATOM 671 N N . SER A 1 83 ? 10.353 -22.068 -33.376 1.00 53.12 83 SER A N 1
ATOM 672 C CA . SER A 1 83 ? 9.131 -22.763 -32.934 1.00 53.12 83 SER A CA 1
ATOM 673 C C . SER A 1 83 ? 8.350 -23.279 -34.134 1.00 53.12 83 SER A C 1
ATOM 675 O O . SER A 1 83 ? 7.734 -24.353 -33.987 1.00 53.12 83 SER A O 1
#

Sequence (83 aa):
MSFTIRDQHAIETFAKAQEPIEVKAPDGRVLGQFVPVEPSKKMTYPELGMTDEELERRANDPNVRWYTADEVMERLRNLRKSS

Foldseek 3Di:
DDDDDPDPVVVVVLVPDPAKDFDADPVRHTPDIDGRPPPDPDDPDDVPDDDPVRVVCQVPPPPDDDDDPVRVVVVVVVVVVVD